Protein AF-A0A3P8V9N0-F1 (afdb_monomer_lite)

Structure (mmCIF, N/CA/C/O backbone):
data_AF-A0A3P8V9N0-F1
#
_entry.id   AF-A0A3P8V9N0-F1
#
loop_
_atom_site.group_PDB
_atom_site.id
_atom_site.type_symbol
_atom_site.label_atom_id
_atom_site.label_alt_id
_atom_si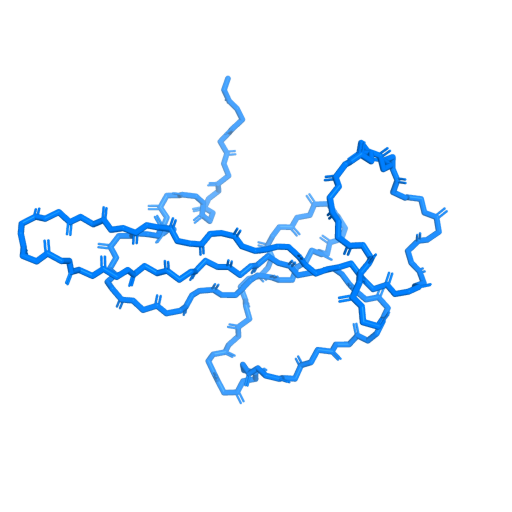te.label_comp_id
_atom_site.label_asym_id
_atom_site.label_entity_id
_atom_site.label_seq_id
_atom_site.pdbx_PDB_ins_code
_atom_site.Cartn_x
_atom_site.Cartn_y
_atom_site.Cartn_z
_atom_site.occupancy
_atom_site.B_iso_or_equiv
_atom_site.auth_seq_id
_atom_site.auth_comp_id
_atom_site.auth_asym_id
_atom_site.auth_atom_id
_atom_site.pdbx_PDB_model_num
ATOM 1 N N . MET A 1 1 ? 9.169 18.295 8.603 1.00 52.88 1 MET A N 1
ATOM 2 C CA . MET A 1 1 ? 8.419 17.022 8.582 1.00 52.88 1 MET A CA 1
ATOM 3 C C . MET A 1 1 ? 8.109 16.734 7.124 1.00 52.88 1 MET A C 1
ATOM 5 O O . MET A 1 1 ? 7.566 17.617 6.476 1.00 52.88 1 MET A O 1
ATOM 9 N N . VAL A 1 2 ? 8.575 15.612 6.573 1.00 62.03 2 VAL A N 1
ATOM 10 C CA . VAL A 1 2 ? 8.327 15.272 5.161 1.00 62.03 2 VAL A CA 1
ATOM 11 C C . VAL A 1 2 ? 6.852 14.888 5.035 1.00 62.03 2 VAL A C 1
ATOM 13 O O . VAL A 1 2 ? 6.401 14.005 5.760 1.00 62.03 2 VAL A O 1
ATOM 16 N N . SER A 1 3 ? 6.103 15.593 4.187 1.00 72.75 3 SER A N 1
ATOM 17 C CA . SER A 1 3 ? 4.693 15.303 3.906 1.00 72.75 3 SER A CA 1
ATOM 18 C C . SER A 1 3 ? 4.599 14.607 2.555 1.00 72.75 3 SER A C 1
ATOM 20 O O . SER A 1 3 ? 5.143 15.116 1.576 1.00 72.75 3 SER A O 1
ATOM 22 N N . HIS A 1 4 ? 3.944 13.451 2.516 1.00 81.06 4 HIS A N 1
ATOM 23 C CA . HIS A 1 4 ? 3.681 12.698 1.295 1.00 81.06 4 HIS A CA 1
ATOM 24 C C . HIS A 1 4 ? 2.166 12.488 1.169 1.00 81.06 4 HIS A C 1
ATOM 26 O O . HIS A 1 4 ? 1.554 12.103 2.168 1.00 81.06 4 HIS A O 1
ATOM 32 N N . PRO A 1 5 ? 1.549 12.686 -0.010 1.00 86.00 5 PRO A N 1
ATOM 33 C CA . PRO A 1 5 ? 0.095 12.558 -0.180 1.00 86.00 5 PRO A CA 1
ATOM 34 C C . PRO A 1 5 ? -0.439 11.176 0.238 1.00 86.00 5 PRO A C 1
ATOM 36 O O . PRO A 1 5 ? -1.489 11.065 0.870 1.00 86.00 5 PRO A O 1
ATOM 39 N N . GLU A 1 6 ? 0.327 10.113 -0.015 1.00 88.25 6 GLU A N 1
ATOM 40 C CA . GLU A 1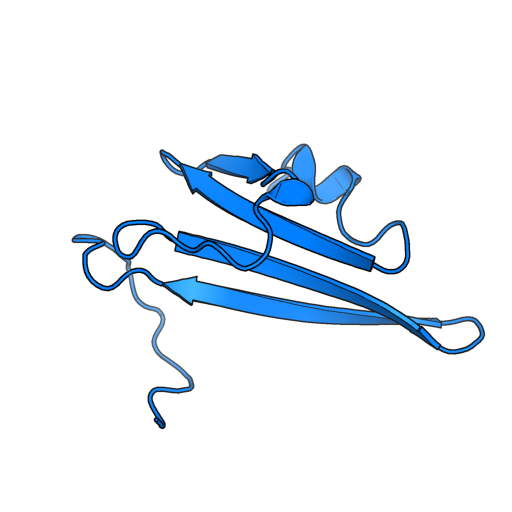 6 ? -0.027 8.758 0.438 1.00 88.25 6 GLU A CA 1
ATOM 41 C C . GLU A 1 6 ? -0.068 8.605 1.969 1.00 88.25 6 GLU A C 1
ATOM 43 O O . GLU A 1 6 ? -0.850 7.809 2.489 1.00 88.25 6 GLU A O 1
ATOM 48 N N . PHE A 1 7 ? 0.710 9.389 2.723 1.00 85.75 7 PHE A N 1
ATOM 49 C CA . PHE A 1 7 ? 0.701 9.322 4.190 1.00 85.75 7 PHE A CA 1
ATOM 50 C C . PHE A 1 7 ? -0.560 9.928 4.798 1.00 85.75 7 PHE A C 1
ATOM 52 O O . PHE A 1 7 ? -0.937 9.554 5.905 1.00 85.75 7 PHE A O 1
ATOM 59 N N . GLU A 1 8 ? -1.258 10.804 4.073 1.00 86.38 8 GLU A N 1
ATOM 60 C CA . GLU A 1 8 ? -2.565 11.294 4.509 1.00 86.38 8 GLU A CA 1
ATOM 61 C C . GLU A 1 8 ? -3.618 10.184 4.495 1.00 86.38 8 GLU A C 1
ATOM 63 O O . GLU A 1 8 ? -4.607 10.276 5.217 1.00 86.38 8 GLU A O 1
ATOM 68 N N . HIS A 1 9 ? -3.428 9.139 3.689 1.00 86.81 9 HIS A N 1
ATOM 69 C CA . HIS A 1 9 ? -4.384 8.046 3.504 1.00 86.81 9 HIS A CA 1
ATOM 70 C C . HIS A 1 9 ? -3.938 6.741 4.182 1.00 86.81 9 HIS A C 1
ATOM 72 O O . HIS A 1 9 ? -4.750 5.837 4.394 1.00 86.81 9 HIS A O 1
ATOM 78 N N . ALA A 1 10 ? -2.662 6.634 4.549 1.00 89.31 10 ALA A N 1
ATOM 79 C CA . ALA A 1 10 ? -2.096 5.475 5.220 1.00 89.31 10 ALA A CA 1
ATOM 80 C C . ALA A 1 10 ? -2.707 5.270 6.620 1.00 89.31 10 ALA A C 1
ATOM 82 O O . ALA A 1 10 ? -2.739 6.176 7.449 1.00 89.31 10 ALA A O 1
ATOM 83 N N . GLY A 1 11 ? -3.189 4.059 6.896 1.00 88.94 11 GLY A N 1
ATOM 84 C CA . GLY A 1 11 ? -3.627 3.639 8.226 1.00 88.94 11 GLY A CA 1
ATOM 85 C C . GLY A 1 11 ? -4.938 4.245 8.731 1.00 88.94 11 GLY A C 1
ATOM 86 O O . GLY A 1 11 ? -5.265 4.086 9.905 1.00 88.94 11 GLY A O 1
ATOM 87 N N . LYS A 1 12 ? -5.714 4.924 7.878 1.00 90.19 12 LYS A N 1
ATOM 88 C CA . LYS A 1 12 ? -7.030 5.470 8.261 1.00 90.19 12 LYS A CA 1
ATOM 89 C C . LYS A 1 12 ? -8.091 4.394 8.492 1.00 90.19 12 LYS A C 1
ATOM 91 O O . LYS A 1 12 ? -9.006 4.599 9.287 1.00 90.19 12 LYS A O 1
ATOM 96 N N . GLU A 1 13 ? -7.969 3.260 7.813 1.00 90.88 13 GLU A N 1
ATOM 97 C CA . GLU A 1 13 ? -8.913 2.147 7.885 1.00 90.88 13 GLU A CA 1
ATOM 98 C C . GLU A 1 13 ? -8.177 0.827 8.104 1.00 90.88 13 GLU A C 1
ATOM 100 O O . GLU A 1 13 ? -7.004 0.681 7.758 1.00 90.88 13 GLU A O 1
ATOM 105 N N . ALA A 1 14 ? -8.870 -0.145 8.700 1.00 92.31 14 ALA A N 1
ATOM 106 C CA . ALA A 1 14 ? -8.318 -1.482 8.861 1.00 92.31 14 ALA A CA 1
ATOM 107 C C . ALA A 1 14 ? -8.195 -2.163 7.492 1.00 92.31 14 ALA A C 1
ATOM 109 O O . ALA A 1 14 ? -9.143 -2.157 6.709 1.00 92.31 14 ALA A O 1
ATOM 110 N N . GLY A 1 15 ? -7.046 -2.773 7.221 1.00 93.19 15 GLY A N 1
ATOM 111 C CA . GLY A 1 15 ? -6.768 -3.389 5.931 1.00 93.19 15 GLY A CA 1
ATOM 112 C C . GLY A 1 15 ? -5.283 -3.447 5.603 1.00 93.19 15 GLY A C 1
ATOM 113 O O . GLY A 1 15 ? -4.426 -3.126 6.429 1.00 93.19 15 GLY A O 1
ATOM 114 N N . LEU A 1 16 ? -4.997 -3.883 4.379 1.00 93.25 16 LEU A N 1
ATOM 115 C CA . LEU A 1 16 ? -3.654 -3.943 3.819 1.00 93.25 16 LEU A CA 1
ATOM 116 C C . LEU A 1 16 ? -3.493 -2.843 2.769 1.00 93.25 16 LEU A C 1
ATOM 118 O O . LEU A 1 16 ? -4.264 -2.774 1.811 1.00 93.25 16 LEU A O 1
ATOM 122 N N . GLN A 1 17 ? -2.476 -2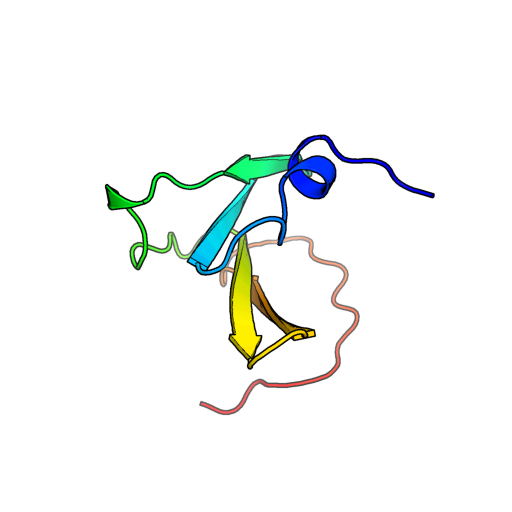.008 2.942 1.00 94.12 17 GLN A N 1
ATOM 123 C CA . GLN A 1 17 ? -2.052 -1.019 1.959 1.00 94.12 17 GLN A CA 1
ATOM 124 C C . GLN A 1 17 ? -0.646 -1.379 1.491 1.00 94.12 17 GLN A C 1
ATOM 126 O O . GLN A 1 17 ? 0.230 -1.679 2.301 1.00 94.12 17 GLN A O 1
ATOM 131 N N . VAL A 1 18 ? -0.448 -1.387 0.178 1.00 93.81 18 VAL A N 1
ATOM 132 C CA . VAL A 1 18 ? 0.827 -1.730 -0.451 1.00 93.81 18 VAL A CA 1
ATOM 133 C C . VAL A 1 18 ? 1.197 -0.599 -1.392 1.00 93.81 18 VAL A C 1
ATOM 135 O O . VAL A 1 18 ? 0.380 -0.197 -2.218 1.00 93.81 18 VAL A O 1
ATOM 138 N N . TRP A 1 19 ? 2.429 -0.119 -1.289 1.00 94.25 19 TRP A N 1
ATOM 139 C CA . TRP A 1 19 ? 3.011 0.859 -2.197 1.00 94.25 19 TRP A CA 1
ATOM 140 C C . TRP A 1 19 ? 4.246 0.277 -2.856 1.00 94.25 19 TRP A C 1
ATOM 142 O O . TRP A 1 19 ? 5.023 -0.433 -2.220 1.00 94.25 19 TRP A O 1
ATOM 152 N N . ARG A 1 20 ? 4.440 0.611 -4.124 1.00 93.00 20 ARG A N 1
ATOM 153 C CA . ARG A 1 20 ? 5.672 0.381 -4.859 1.00 93.00 20 ARG A CA 1
ATOM 154 C C . ARG A 1 20 ? 6.485 1.666 -4.865 1.00 93.00 20 ARG A C 1
ATOM 156 O O . ARG A 1 20 ? 5.940 2.742 -5.088 1.00 93.00 20 ARG A O 1
ATOM 163 N N . VAL A 1 21 ? 7.782 1.551 -4.616 1.00 90.19 21 VAL A N 1
ATOM 164 C CA . VAL A 1 21 ? 8.705 2.680 -4.705 1.00 90.19 21 VAL A CA 1
ATOM 165 C C . VAL A 1 21 ? 9.134 2.832 -6.157 1.00 90.19 21 VAL A C 1
ATOM 167 O O . VAL A 1 21 ? 9.870 1.998 -6.684 1.00 90.19 21 VAL A O 1
ATOM 170 N N . GLU A 1 22 ? 8.699 3.909 -6.799 1.00 88.62 22 GLU A N 1
ATOM 171 C CA . GLU A 1 22 ? 9.051 4.240 -8.177 1.00 88.62 22 GLU A CA 1
ATOM 172 C C . GLU A 1 22 ? 9.690 5.622 -8.214 1.00 88.62 22 GLU A C 1
ATOM 174 O O . GLU A 1 22 ? 9.070 6.601 -7.825 1.00 88.62 22 GLU A O 1
ATOM 179 N N . LYS A 1 23 ? 10.936 5.729 -8.694 1.00 84.44 23 LYS A N 1
ATOM 180 C CA . LYS A 1 23 ? 11.627 7.026 -8.858 1.00 84.44 23 LYS A CA 1
ATOM 181 C C . LYS A 1 23 ? 11.598 7.912 -7.594 1.00 84.44 23 LYS A C 1
ATOM 183 O O . LYS A 1 23 ? 11.450 9.124 -7.704 1.00 84.44 23 LYS A O 1
ATOM 188 N N . MET A 1 24 ? 11.798 7.308 -6.418 1.00 81.94 24 MET A N 1
ATOM 189 C CA . MET A 1 24 ? 11.745 7.967 -5.098 1.00 81.94 24 MET A CA 1
ATOM 190 C C . MET A 1 24 ? 10.346 8.433 -4.654 1.00 81.94 24 MET A C 1
ATOM 192 O O . MET A 1 24 ? 10.244 9.224 -3.720 1.00 81.94 24 MET A O 1
ATOM 196 N N . ASP A 1 25 ? 9.290 7.918 -5.280 1.00 86.62 25 ASP A N 1
ATOM 197 C CA . ASP A 1 25 ? 7.890 8.210 -4.965 1.00 86.62 25 ASP A CA 1
ATOM 198 C C . ASP A 1 25 ? 7.144 6.927 -4.547 1.00 86.62 25 ASP A C 1
ATOM 200 O O . ASP A 1 25 ? 7.547 5.819 -4.923 1.00 86.62 25 ASP A O 1
ATOM 204 N N . LEU A 1 26 ? 6.081 7.055 -3.748 1.00 89.25 26 LEU A N 1
ATOM 205 C CA . LEU A 1 26 ? 5.236 5.932 -3.327 1.00 89.25 26 LEU A CA 1
ATOM 206 C C . LEU A 1 26 ? 4.004 5.840 -4.222 1.00 89.25 26 LEU A C 1
ATOM 208 O O . LEU A 1 26 ? 3.095 6.661 -4.140 1.00 89.25 26 LEU A O 1
ATOM 212 N N . VAL A 1 27 ? 3.943 4.782 -5.025 1.00 92.44 27 VAL A N 1
ATOM 213 C CA . VAL A 1 27 ? 2.820 4.512 -5.924 1.00 92.44 27 VAL A CA 1
ATOM 214 C C . VAL A 1 27 ? 1.947 3.405 -5.325 1.00 92.44 27 VAL A C 1
ATOM 216 O O . VAL A 1 27 ? 2.455 2.308 -5.077 1.00 92.44 27 VAL A O 1
ATOM 219 N N . PRO A 1 28 ? 0.646 3.634 -5.073 1.00 93.38 28 PRO A N 1
ATOM 220 C CA . PRO A 1 28 ? -0.227 2.613 -4.504 1.00 93.38 28 PRO A CA 1
ATOM 221 C C . PRO A 1 28 ? -0.403 1.433 -5.466 1.00 93.38 28 PRO A C 1
ATOM 223 O O . PRO A 1 28 ? -0.676 1.602 -6.655 1.00 93.38 28 PRO A O 1
ATOM 226 N N . VAL A 1 29 ? -0.279 0.216 -4.939 1.00 92.75 29 VAL A N 1
ATOM 227 C CA . VAL A 1 29 ? -0.496 -1.019 -5.695 1.00 92.75 29 VAL A CA 1
ATOM 228 C C . VAL A 1 29 ? -1.979 -1.402 -5.613 1.00 92.75 29 VAL A C 1
ATOM 230 O O . VAL A 1 29 ? -2.503 -1.566 -4.503 1.00 92.75 29 VAL A O 1
ATOM 233 N N . PRO A 1 30 ? -2.668 -1.588 -6.757 1.00 92.19 30 PRO A N 1
ATOM 234 C CA . PRO A 1 30 ? -4.055 -2.044 -6.780 1.00 92.19 30 PRO A CA 1
ATOM 235 C C . PRO A 1 30 ? -4.243 -3.357 -6.015 1.00 92.19 30 PRO A C 1
ATOM 237 O O . PRO A 1 30 ? -3.431 -4.272 -6.149 1.00 92.19 30 PRO A O 1
ATOM 240 N N . GLN A 1 31 ? -5.351 -3.487 -5.279 1.00 89.31 31 GLN A N 1
ATOM 241 C CA . GLN A 1 31 ? -5.654 -4.683 -4.474 1.00 89.31 31 GLN A CA 1
ATOM 242 C C . GLN A 1 31 ? -5.618 -5.991 -5.279 1.00 89.31 31 GLN A C 1
ATOM 244 O O . GLN A 1 31 ? -5.174 -7.013 -4.769 1.00 89.31 31 GLN A O 1
ATOM 249 N N . ALA A 1 32 ? -6.008 -5.952 -6.557 1.00 90.00 32 ALA A N 1
ATOM 250 C CA . ALA A 1 32 ? -5.963 -7.109 -7.455 1.00 90.00 32 ALA A CA 1
ATOM 251 C C . ALA A 1 32 ? -4.543 -7.656 -7.705 1.00 90.00 32 ALA A C 1
ATOM 253 O O . ALA A 1 32 ? -4.396 -8.794 -8.139 1.00 90.00 32 ALA A O 1
ATOM 254 N N . LEU A 1 33 ? -3.507 -6.850 -7.455 1.00 87.81 33 LEU A N 1
ATOM 255 C CA . LEU A 1 33 ? -2.099 -7.205 -7.643 1.00 87.81 33 LEU A CA 1
ATOM 256 C C . LEU A 1 33 ? -1.379 -7.461 -6.313 1.00 87.81 33 LEU A C 1
ATOM 258 O O . LEU A 1 33 ? -0.171 -7.701 -6.300 1.00 87.81 33 LEU A O 1
ATOM 262 N N . HIS A 1 34 ? -2.092 -7.416 -5.182 1.00 88.25 34 HIS A N 1
ATOM 263 C CA . HIS A 1 34 ? -1.499 -7.724 -3.883 1.00 88.25 34 HIS A CA 1
ATOM 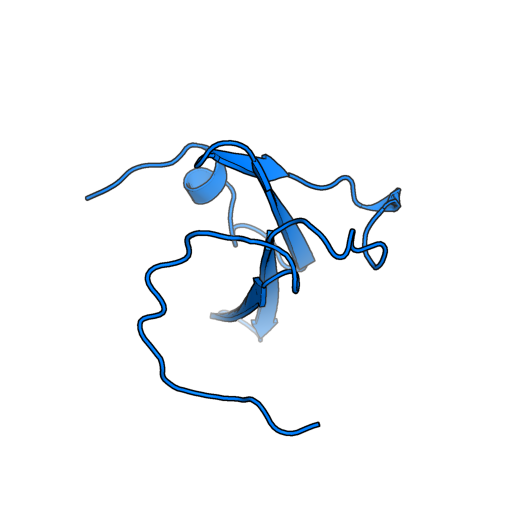264 C C . HIS A 1 34 ? -0.998 -9.173 -3.873 1.00 88.25 34 HIS A C 1
ATOM 266 O O . HIS A 1 34 ? -1.722 -10.099 -4.227 1.00 88.25 34 HIS A O 1
ATOM 272 N N . GLY A 1 35 ? 0.263 -9.361 -3.480 1.00 81.69 35 GLY A N 1
ATOM 273 C CA . GLY A 1 35 ? 0.951 -10.657 -3.506 1.00 81.69 35 GLY A CA 1
ATOM 274 C C . GLY A 1 35 ? 1.841 -10.880 -4.734 1.00 81.69 35 GLY A C 1
ATOM 275 O O . GLY A 1 35 ? 2.719 -11.739 -4.689 1.00 81.69 35 GLY A O 1
ATOM 276 N N . GLY A 1 36 ? 1.681 -10.085 -5.797 1.00 84.25 36 GLY A N 1
ATOM 277 C CA . GLY A 1 36 ? 2.611 -10.048 -6.925 1.00 84.25 36 GLY A CA 1
ATOM 278 C C . GLY A 1 36 ? 3.697 -8.996 -6.707 1.00 84.25 36 GLY A C 1
ATOM 279 O O . GLY A 1 36 ? 3.417 -7.804 -6.787 1.00 84.25 36 GLY A O 1
ATOM 280 N N . PHE A 1 37 ? 4.938 -9.421 -6.459 1.00 83.06 37 PHE A N 1
ATOM 281 C CA . PHE A 1 37 ? 6.072 -8.512 -6.259 1.00 83.06 37 PHE A CA 1
ATOM 282 C C . PHE A 1 37 ? 7.115 -8.671 -7.369 1.00 83.06 37 PHE A C 1
ATOM 284 O O . PHE A 1 37 ? 7.605 -9.771 -7.631 1.00 83.06 37 PHE A O 1
ATOM 291 N N . TYR A 1 38 ? 7.489 -7.563 -8.013 1.00 82.06 38 TYR A N 1
ATOM 292 C CA . TYR A 1 38 ? 8.563 -7.554 -9.010 1.00 82.06 38 TYR A CA 1
ATOM 293 C C . TYR A 1 38 ? 9.937 -7.529 -8.327 1.00 82.06 38 TYR A C 1
ATOM 295 O O . TYR A 1 38 ? 10.255 -6.575 -7.629 1.00 82.06 38 TYR A O 1
ATOM 303 N N . CYS A 1 39 ? 10.794 -8.528 -8.584 1.00 78.00 39 CYS A N 1
ATOM 304 C CA . CYS A 1 39 ? 12.131 -8.685 -7.972 1.00 78.00 39 CYS A CA 1
ATOM 305 C C . CYS A 1 39 ? 13.094 -7.488 -8.109 1.00 78.00 39 CYS A C 1
ATOM 307 O O . CYS A 1 39 ? 14.123 -7.469 -7.435 1.00 78.00 39 CYS A O 1
ATOM 309 N N . GLY A 1 40 ? 12.827 -6.545 -9.016 1.00 83.56 40 GLY A N 1
ATOM 310 C CA . GLY A 1 40 ? 13.657 -5.355 -9.231 1.00 83.56 40 GLY A CA 1
ATOM 311 C C . GLY A 1 40 ? 13.226 -4.121 -8.439 1.00 83.56 40 GLY A C 1
ATOM 312 O O . GLY A 1 40 ? 13.996 -3.169 -8.379 1.00 83.56 40 GLY A O 1
ATOM 313 N N . ASP A 1 41 ? 12.042 -4.150 -7.833 1.00 86.38 41 ASP A N 1
ATOM 314 C CA . ASP A 1 41 ? 11.420 -2.973 -7.231 1.00 86.38 41 ASP A CA 1
ATOM 315 C C . ASP A 1 41 ? 11.454 -3.065 -5.702 1.00 86.38 41 ASP A C 1
ATOM 317 O O . ASP A 1 41 ? 11.713 -4.121 -5.131 1.00 86.38 41 ASP A O 1
ATOM 321 N N . SER A 1 42 ? 11.182 -1.955 -5.022 1.00 90.19 42 SER A N 1
ATOM 322 C CA . SER A 1 42 ? 10.953 -1.944 -3.575 1.00 90.19 42 SER A CA 1
ATOM 323 C C . SER A 1 42 ? 9.484 -1.727 -3.284 1.00 90.19 42 SER A C 1
ATOM 325 O O . SER A 1 42 ? 8.806 -1.003 -4.013 1.00 90.19 42 SER A O 1
ATOM 327 N N . TYR A 1 43 ? 9.005 -2.305 -2.188 1.00 91.19 43 TYR A N 1
ATOM 328 C CA . TYR A 1 43 ? 7.628 -2.142 -1.745 1.00 91.19 43 TYR A CA 1
ATOM 329 C C . TYR A 1 43 ? 7.572 -1.785 -0.269 1.00 91.19 43 TYR A C 1
ATOM 331 O O . TYR A 1 43 ? 8.396 -2.224 0.533 1.00 91.19 43 TYR A O 1
ATOM 339 N N . LEU A 1 44 ? 6.557 -1.010 0.082 1.00 92.31 44 LEU A N 1
ATOM 340 C CA . LEU A 1 44 ? 6.156 -0.727 1.447 1.00 92.31 44 LEU A CA 1
ATOM 341 C C . LEU A 1 44 ? 4.788 -1.366 1.673 1.00 92.31 44 LEU A C 1
ATOM 343 O O . LEU A 1 44 ? 3.889 -1.217 0.850 1.00 92.31 44 LEU A O 1
ATOM 347 N N . VAL A 1 45 ? 4.623 -2.078 2.777 1.00 92.81 45 VAL A N 1
ATOM 348 C CA . VAL A 1 45 ? 3.392 -2.787 3.121 1.00 92.81 45 VAL A CA 1
ATOM 349 C C . VAL A 1 45 ? 2.972 -2.361 4.517 1.00 92.81 45 VAL A C 1
ATOM 351 O O . VAL A 1 45 ? 3.689 -2.604 5.483 1.00 92.81 45 VAL A O 1
ATOM 354 N N . LEU A 1 46 ? 1.804 -1.740 4.634 1.00 93.56 46 LEU A N 1
ATOM 355 C CA . LEU A 1 46 ? 1.191 -1.378 5.905 1.00 93.56 46 LEU A CA 1
ATOM 356 C C . LEU A 1 46 ? -0.028 -2.262 6.144 1.00 93.56 46 LEU A C 1
ATOM 358 O O . LEU A 1 46 ? -1.001 -2.218 5.391 1.00 93.56 46 LEU A O 1
ATOM 362 N N . CYS A 1 47 ? 0.005 -3.034 7.223 1.00 93.81 47 CYS A N 1
ATOM 363 C CA . CYS A 1 47 ? -1.161 -3.733 7.733 1.00 93.81 47 CYS A CA 1
ATOM 364 C C . CYS A 1 47 ? -1.731 -2.959 8.921 1.00 93.81 47 CYS A C 1
ATOM 366 O O . CYS A 1 47 ? -1.084 -2.814 9.959 1.00 93.81 47 CYS A O 1
ATOM 368 N N . THR A 1 48 ? -2.960 -2.479 8.771 1.00 93.88 48 THR A N 1
ATOM 369 C CA . THR A 1 48 ? -3.686 -1.775 9.825 1.00 93.88 48 THR A CA 1
ATOM 370 C C . THR A 1 48 ? -4.728 -2.707 10.416 1.00 93.88 48 THR A C 1
ATOM 372 O O . THR A 1 48 ? -5.646 -3.158 9.730 1.00 93.88 48 THR A O 1
ATOM 375 N N . LYS A 1 49 ? -4.603 -2.997 11.708 1.00 92.75 49 LYS A N 1
ATOM 376 C CA . LYS A 1 49 ? -5.517 -3.862 12.456 1.00 92.75 49 LYS A CA 1
ATOM 377 C C . LYS A 1 49 ? -6.283 -3.027 13.468 1.00 92.75 49 LYS A C 1
ATOM 379 O O . LYS A 1 49 ? -5.702 -2.248 14.221 1.00 92.75 49 LYS A O 1
ATOM 384 N N . LYS A 1 50 ? -7.601 -3.202 13.520 1.00 92.12 50 LYS A N 1
ATOM 385 C CA . LYS A 1 50 ? -8.440 -2.575 14.544 1.00 92.12 50 LYS A CA 1
ATOM 386 C C . LYS A 1 50 ? -8.599 -3.532 15.722 1.00 92.12 50 LYS A C 1
ATOM 388 O O . LYS A 1 50 ? -9.306 -4.529 15.615 1.00 92.12 50 LYS A O 1
ATOM 393 N N . THR A 1 51 ? -7.982 -3.200 16.852 1.00 89.94 51 THR A N 1
ATOM 394 C CA . THR A 1 51 ? -8.064 -3.984 18.091 1.00 89.94 51 THR A CA 1
ATOM 395 C C . THR A 1 51 ? -8.882 -3.202 19.116 1.00 89.94 51 THR A C 1
ATOM 397 O O . THR A 1 51 ? -8.384 -2.329 19.832 1.00 89.94 51 THR A O 1
ATOM 400 N N . GLY A 1 52 ? -10.189 -3.478 19.153 1.00 87.88 52 GLY A N 1
ATOM 401 C CA . GLY A 1 52 ? -11.144 -2.750 19.989 1.00 87.88 52 GLY A CA 1
ATOM 402 C C . GLY A 1 52 ? -11.243 -1.272 19.593 1.00 87.88 52 GLY A C 1
ATOM 403 O O . GLY A 1 52 ? -11.700 -0.943 18.499 1.00 87.88 52 GLY A O 1
ATOM 404 N N . ARG A 1 53 ? -10.820 -0.375 20.496 1.00 86.81 53 ARG A N 1
ATOM 405 C CA . ARG A 1 53 ? -10.786 1.085 20.267 1.00 86.81 53 ARG A CA 1
ATOM 406 C C . ARG A 1 53 ? -9.449 1.598 19.722 1.00 86.81 53 ARG A C 1
ATOM 408 O O . ARG A 1 53 ? -9.346 2.782 19.427 1.00 86.81 53 ARG A O 1
ATOM 415 N N . LYS A 1 54 ? -8.426 0.745 19.629 1.00 89.62 54 LYS A N 1
ATOM 416 C CA . LYS A 1 54 ? -7.084 1.125 19.172 1.00 89.62 54 LYS A CA 1
ATOM 417 C C . LYS A 1 54 ? -6.841 0.618 17.753 1.00 89.62 54 LYS A C 1
ATOM 419 O O . LYS A 1 54 ? -7.382 -0.416 17.360 1.00 89.62 54 LYS A O 1
ATOM 424 N N . MET A 1 55 ? -6.004 1.335 17.011 1.00 89.88 55 MET A N 1
ATOM 425 C CA . MET A 1 55 ? -5.412 0.834 15.775 1.00 89.88 55 MET A CA 1
ATOM 426 C C . MET A 1 55 ? -3.989 0.361 16.048 1.00 89.88 55 MET A C 1
ATOM 428 O O . MET A 1 55 ? -3.241 1.009 16.781 1.00 89.88 55 MET A O 1
ATOM 432 N N . GLN A 1 56 ? -3.655 -0.792 15.487 1.00 92.88 56 GLN A N 1
ATOM 433 C CA . GLN A 1 56 ? -2.317 -1.355 15.446 1.00 92.88 56 GLN A CA 1
ATOM 434 C C . GLN A 1 56 ? -1.824 -1.296 14.002 1.00 92.88 56 GLN A C 1
ATOM 436 O O . GLN A 1 56 ? -2.580 -1.587 13.076 1.00 92.88 56 GLN A O 1
ATOM 441 N N . PHE A 1 57 ? -0.558 -0.933 13.837 1.00 92.81 57 PHE A N 1
ATOM 442 C CA . PHE A 1 57 ? 0.081 -0.739 12.546 1.00 92.81 57 PHE A CA 1
ATOM 443 C C . PHE A 1 57 ? 1.308 -1.638 12.468 1.00 92.81 57 PHE A C 1
ATOM 445 O O . PHE A 1 57 ? 2.243 -1.463 13.247 1.00 92.81 57 PHE A O 1
ATOM 452 N N . ASP A 1 58 ? 1.299 -2.578 11.530 1.00 92.44 58 ASP A N 1
ATOM 453 C CA . ASP A 1 58 ? 2.454 -3.408 11.211 1.00 92.44 58 ASP A CA 1
ATOM 454 C C . ASP A 1 58 ? 3.002 -2.928 9.856 1.00 92.44 58 ASP A C 1
ATOM 456 O O . ASP A 1 58 ? 2.364 -3.109 8.815 1.00 92.44 58 ASP A O 1
ATOM 460 N N . LEU A 1 59 ? 4.150 -2.244 9.878 1.00 92.56 59 LEU A N 1
ATOM 461 C CA . LEU A 1 59 ? 4.804 -1.693 8.689 1.00 92.56 59 LEU A CA 1
ATOM 462 C C . LEU A 1 59 ? 5.982 -2.580 8.282 1.00 92.56 59 LEU A C 1
ATOM 464 O O . LEU A 1 59 ? 6.905 -2.802 9.063 1.00 92.56 59 LEU A O 1
ATOM 468 N N . HIS A 1 60 ? 5.966 -3.039 7.039 1.00 91.06 60 HIS A N 1
ATOM 469 C CA . HIS A 1 60 ? 6.993 -3.881 6.446 1.00 91.06 60 HIS A CA 1
ATOM 470 C C . HIS A 1 60 ? 7.544 -3.218 5.187 1.00 91.06 60 HIS A C 1
ATOM 472 O O . HIS A 1 60 ? 6.810 -2.577 4.437 1.00 91.06 60 HIS A O 1
ATOM 478 N N . TYR A 1 61 ? 8.835 -3.401 4.935 1.00 88.25 61 TYR A N 1
ATOM 479 C CA . TYR A 1 61 ? 9.468 -2.998 3.687 1.00 88.25 61 TYR A CA 1
ATOM 480 C C . TYR A 1 61 ? 10.067 -4.231 3.015 1.00 88.25 61 TYR A C 1
ATOM 482 O O . TYR A 1 61 ? 10.612 -5.113 3.677 1.00 88.25 61 TYR A O 1
ATOM 490 N N . TRP A 1 62 ? 9.944 -4.296 1.696 1.00 85.50 62 TRP A N 1
ATOM 491 C CA . TRP A 1 62 ? 10.548 -5.331 0.873 1.00 85.50 62 TRP A CA 1
ATOM 492 C C . TRP A 1 62 ? 11.504 -4.674 -0.110 1.00 85.50 62 TRP A C 1
ATOM 494 O O . TRP A 1 62 ? 11.116 -3.758 -0.837 1.00 85.50 62 TRP A O 1
ATOM 504 N N . LEU A 1 63 ? 12.753 -5.135 -0.116 1.00 82.88 63 LEU A N 1
ATOM 505 C CA . LEU A 1 63 ? 13.790 -4.650 -1.017 1.00 82.88 63 LEU A CA 1
ATOM 506 C C . LEU A 1 63 ? 14.006 -5.671 -2.129 1.00 82.88 63 LEU A C 1
ATOM 508 O O . LEU A 1 63 ? 14.382 -6.814 -1.866 1.00 82.88 63 LEU A O 1
ATOM 512 N N . GLY A 1 64 ? 13.803 -5.249 -3.373 1.00 79.12 64 GLY A N 1
ATOM 513 C CA . GLY A 1 64 ? 14.160 -6.049 -4.535 1.00 79.12 64 GLY A CA 1
ATOM 514 C C . GLY A 1 64 ? 15.671 -6.267 -4.621 1.00 79.12 64 GLY A C 1
ATOM 515 O O . GLY A 1 64 ? 16.475 -5.374 -4.349 1.00 79.12 64 GLY A O 1
ATOM 516 N N . ASN A 1 65 ? 16.071 -7.454 -5.071 1.00 68.62 65 ASN A N 1
ATOM 517 C CA . ASN A 1 65 ? 17.466 -7.910 -5.131 1.00 68.62 65 ASN A CA 1
ATOM 518 C C . ASN A 1 65 ? 18.342 -7.146 -6.156 1.00 68.62 65 ASN A C 1
ATOM 520 O O . ASN A 1 65 ? 19.527 -7.429 -6.297 1.00 68.62 65 ASN A O 1
ATOM 524 N N . ARG A 1 66 ? 17.774 -6.209 -6.930 1.00 62.22 66 ARG A N 1
ATOM 525 C CA . ARG A 1 66 ? 18.473 -5.483 -8.013 1.00 62.22 66 ARG A CA 1
ATOM 526 C C . ARG A 1 66 ? 18.455 -3.963 -7.878 1.00 62.22 66 ARG A C 1
ATOM 528 O O . ARG A 1 66 ? 18.670 -3.257 -8.861 1.00 62.22 66 ARG A O 1
ATOM 535 N N . ILE A 1 67 ? 18.222 -3.433 -6.682 1.00 58.84 67 ILE A N 1
ATOM 536 C CA . ILE A 1 67 ? 18.297 -1.985 -6.480 1.00 58.84 67 ILE A CA 1
ATOM 537 C C . ILE A 1 67 ? 19.759 -1.608 -6.242 1.00 58.84 67 ILE A C 1
ATOM 539 O O . ILE A 1 67 ? 20.297 -1.756 -5.151 1.00 58.84 67 ILE A O 1
ATOM 543 N N . HIS A 1 68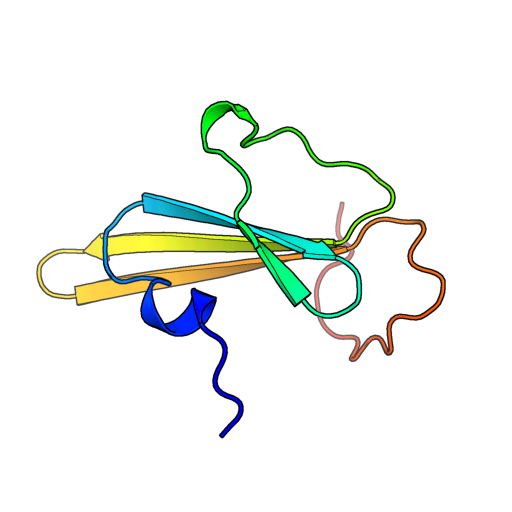 ? 20.410 -1.135 -7.305 1.00 55.00 68 HIS A N 1
ATOM 544 C CA . HIS A 1 68 ? 21.848 -0.849 -7.358 1.00 55.00 68 HIS A CA 1
ATOM 545 C C . HIS A 1 68 ? 22.324 0.291 -6.432 1.00 55.00 68 HIS A C 1
ATOM 547 O O . HIS A 1 68 ? 23.526 0.482 -6.293 1.00 55.00 68 HIS A O 1
ATOM 553 N N . HIS A 1 69 ? 21.423 1.042 -5.793 1.00 47.66 69 HIS A N 1
ATOM 554 C CA . HIS A 1 69 ? 21.764 2.139 -4.883 1.00 47.66 69 HIS A CA 1
ATOM 555 C C . HIS A 1 69 ? 20.684 2.291 -3.798 1.00 47.66 69 HIS A C 1
ATOM 557 O O . HIS A 1 69 ? 19.822 3.162 -3.871 1.00 47.66 69 HIS A O 1
ATOM 563 N N . VAL A 1 70 ? 20.720 1.442 -2.771 1.00 44.81 70 VAL A N 1
ATOM 564 C CA . VAL A 1 70 ? 20.047 1.736 -1.497 1.00 44.81 70 VAL A CA 1
ATOM 565 C C . VAL A 1 70 ? 21.141 1.979 -0.472 1.00 44.81 70 VAL A C 1
ATOM 567 O O . VAL A 1 70 ? 21.958 1.099 -0.218 1.00 44.81 70 VAL A O 1
ATOM 570 N N . LEU A 1 71 ? 21.176 3.181 0.107 1.00 38.47 71 LEU A N 1
ATOM 571 C CA . LEU A 1 71 ? 21.887 3.426 1.358 1.00 38.47 71 LEU A CA 1
ATOM 572 C C . LEU A 1 71 ? 21.199 2.567 2.418 1.00 38.47 71 LEU A C 1
ATOM 574 O O . LEU A 1 71 ? 20.188 2.956 2.999 1.00 38.47 71 LEU A O 1
ATOM 578 N N . VAL A 1 72 ? 21.697 1.347 2.592 1.00 41.69 72 VAL A N 1
ATOM 579 C CA . VAL A 1 72 ? 21.190 0.424 3.593 1.00 41.69 72 VAL A CA 1
ATOM 580 C C . VAL A 1 72 ? 21.645 0.963 4.944 1.00 41.69 72 VAL A C 1
ATOM 582 O O . VAL A 1 72 ? 22.786 0.756 5.353 1.00 41.69 72 VAL A O 1
ATOM 585 N N . LEU A 1 73 ? 20.755 1.650 5.662 1.00 39.66 73 LEU A N 1
ATOM 586 C CA . LEU A 1 73 ? 20.814 1.620 7.119 1.00 39.66 73 LEU A CA 1
ATOM 587 C C . LEU A 1 73 ? 20.494 0.178 7.509 1.00 39.66 73 LEU A C 1
ATOM 589 O O . LEU A 1 73 ? 19.342 -0.203 7.700 1.00 39.66 73 LEU A O 1
ATOM 593 N N . GLN A 1 74 ? 21.539 -0.650 7.500 1.00 44.28 74 GLN A N 1
ATOM 594 C CA . GLN A 1 74 ? 21.470 -2.025 7.947 1.00 44.28 74 GLN A CA 1
ATOM 595 C C . GLN A 1 74 ? 21.090 -2.001 9.415 1.00 44.28 74 GLN A C 1
ATOM 597 O O . GLN A 1 74 ? 21.866 -1.559 10.256 1.00 44.28 74 GLN A O 1
ATOM 602 N N . ASN A 1 75 ? 19.901 -2.495 9.718 1.00 41.22 75 ASN A N 1
ATOM 603 C CA . ASN A 1 75 ? 19.758 -3.499 10.751 1.00 41.22 75 ASN A CA 1
ATOM 604 C C . ASN A 1 75 ? 18.423 -4.215 10.571 1.00 41.22 75 ASN A C 1
ATOM 606 O O . ASN A 1 75 ? 17.384 -3.577 10.434 1.00 41.22 75 ASN A O 1
ATOM 610 N N . ILE A 1 76 ? 18.516 -5.543 10.663 1.00 46.12 76 ILE A N 1
ATOM 611 C CA . ILE A 1 76 ? 17.449 -6.519 10.902 1.00 46.12 76 ILE A CA 1
ATOM 612 C C . ILE A 1 76 ? 16.888 -7.223 9.652 1.00 46.12 76 ILE A C 1
ATOM 614 O O . ILE A 1 76 ? 16.147 -6.670 8.847 1.00 46.12 76 ILE A O 1
ATOM 618 N N . CYS A 1 77 ? 17.217 -8.521 9.630 1.00 34.84 77 CYS A N 1
ATOM 619 C CA . CYS A 1 77 ? 16.559 -9.643 8.961 1.00 34.84 77 CYS A CA 1
ATOM 620 C C . CYS A 1 77 ? 16.928 -9.962 7.505 1.00 34.84 77 CYS A C 1
ATOM 622 O O . CYS A 1 77 ? 16.096 -9.906 6.607 1.00 34.84 77 CYS A O 1
ATOM 624 N N . ILE A 1 78 ? 18.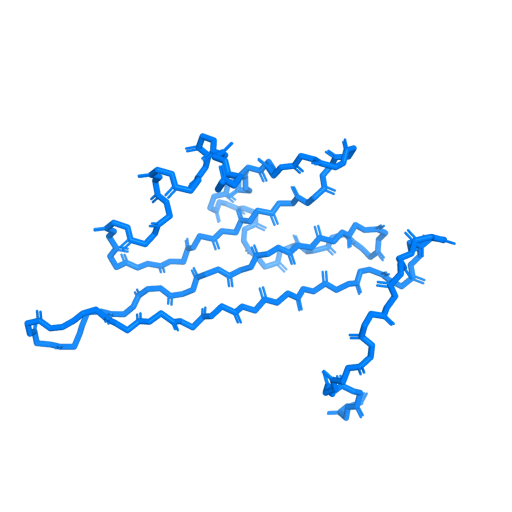142 -10.498 7.326 1.00 39.66 78 ILE A N 1
ATOM 625 C CA . ILE A 1 78 ? 18.318 -11.708 6.509 1.00 39.66 78 ILE A CA 1
ATOM 626 C C . ILE A 1 78 ? 18.301 -12.888 7.485 1.00 39.66 78 ILE A C 1
ATOM 628 O O . ILE A 1 78 ? 19.259 -13.094 8.223 1.00 39.66 78 ILE A O 1
ATOM 632 N N . LEU A 1 79 ? 17.185 -13.607 7.530 1.00 37.53 79 LEU A N 1
ATOM 633 C CA . LEU A 1 79 ? 17.070 -14.965 8.064 1.00 37.53 79 LEU A CA 1
ATOM 634 C C . LEU A 1 79 ? 15.847 -15.588 7.387 1.00 37.53 79 LEU A C 1
ATOM 636 O O . LEU A 1 79 ? 14.763 -15.599 7.957 1.00 37.53 79 LEU A O 1
ATOM 640 N N . PHE A 1 80 ? 16.033 -15.979 6.128 1.00 37.09 80 PHE A N 1
ATOM 641 C CA . PHE A 1 80 ? 15.557 -17.217 5.510 1.00 37.09 80 PHE A CA 1
ATOM 642 C C . PHE A 1 80 ? 16.436 -17.486 4.288 1.00 37.09 80 PHE A C 1
ATOM 644 O O . PHE A 1 80 ? 16.773 -16.503 3.588 1.00 37.09 80 PHE A O 1
#

Organism: Cynoglossus semilaevis (NCBI:txid244447)

InterPro domains:
  IPR029006 ADF-H/Gelsolin-like domain superfamily [G3DSA:3.40.20.10] (1-69)

Sequence (80 aa):
MVSHPEFEHAGKEAGLQVWRVEKMDLVPVPQALHGGFYCGDSYLVLCTKKTGRKMQFDLHYWLGNRIHHVLVLQNICILF

Radius of gyration: 13.88 Å; chains: 1; bounding box: 33×34×30 Å

Secondary structure (DSSP, 8-state):
----GGGGTTTSSSEEEEEEEETTEEEEPPGGGTT---TTSEEEEEEEEEETTEEEEEEEEEE-TT-S-------S----

pLDDT: mean 79.42, std 18.34, range [34.84, 94.25]

Foldseek 3Di:
DDDAPVVVVPQPDADKWKFKQDPNHTHTDDPVCPPPDDLQTKMKMWGWDDDPPDIDIDIDIDHRPNPPDDPDPDDDDPDD